Protein AF-A0A1U8NK92-F1 (afdb_monomer_lite)

Organism: Gossypium hirsutum (NCBI:txid3635)

Radius of gyration: 14.98 Å; chains: 1; bounding box: 37×33×36 Å

pLDDT: mean 79.19, std 9.0, range [40.56, 89.0]

Structure (mmCIF, N/CA/C/O backbone):
data_AF-A0A1U8NK92-F1
#
_entry.id   AF-A0A1U8NK92-F1
#
loop_
_atom_site.group_PDB
_atom_site.id
_atom_site.type_symbol
_atom_site.label_atom_id
_atom_site.label_alt_id
_atom_site.label_comp_id
_atom_site.label_asym_id
_atom_site.label_entity_id
_atom_site.label_seq_id
_atom_site.pdbx_PDB_ins_code
_atom_site.Cartn_x
_atom_site.Cartn_y
_atom_site.Cartn_z
_atom_site.occupancy
_atom_site.B_iso_or_equiv
_atom_site.auth_seq_id
_atom_site.auth_comp_id
_atom_site.auth_asym_id
_atom_site.auth_atom_id
_atom_site.pdbx_PDB_model_num
ATOM 1 N N . MET A 1 1 ? -14.932 -20.924 18.955 1.00 40.56 1 MET A N 1
ATOM 2 C CA . MET A 1 1 ? -15.192 -19.495 19.216 1.00 40.56 1 MET A CA 1
ATOM 3 C C . MET A 1 1 ? -13.936 -18.753 18.811 1.00 40.56 1 MET A C 1
ATOM 5 O O . MET A 1 1 ? -12.908 -18.982 19.432 1.00 40.56 1 MET A O 1
ATOM 9 N N . ALA A 1 2 ? -13.969 -17.994 17.716 1.00 49.91 2 ALA A N 1
ATOM 10 C CA . ALA A 1 2 ? -12.855 -17.113 17.388 1.00 49.91 2 ALA A CA 1
ATOM 11 C C . ALA A 1 2 ? -12.853 -15.987 18.429 1.00 49.91 2 ALA A C 1
ATOM 13 O O . ALA A 1 2 ? -13.880 -15.345 18.639 1.00 49.91 2 ALA A O 1
ATOM 14 N N . HIS A 1 3 ? -11.740 -15.829 19.138 1.00 56.28 3 HIS A N 1
ATOM 15 C CA . HIS A 1 3 ? -11.511 -14.695 20.021 1.00 56.28 3 HIS A CA 1
ATOM 16 C C . HIS A 1 3 ? -11.549 -13.434 19.149 1.00 56.28 3 HIS A C 1
ATOM 18 O O . HIS A 1 3 ? -10.714 -13.302 18.255 1.00 56.28 3 HIS A O 1
ATOM 24 N N . GLN A 1 4 ? -12.550 -12.566 19.330 1.00 55.78 4 GLN A N 1
ATOM 25 C CA . GLN A 1 4 ? -12.503 -11.252 18.694 1.00 55.78 4 GLN A CA 1
ATOM 26 C C . GLN A 1 4 ? -11.354 -10.480 19.351 1.00 55.78 4 GLN A C 1
ATOM 28 O O . GLN A 1 4 ? -11.341 -10.391 20.581 1.00 55.78 4 GLN A O 1
ATOM 33 N N . PRO A 1 5 ? -10.371 -9.991 18.577 1.00 64.44 5 PRO A N 1
ATOM 34 C CA . PRO A 1 5 ? -9.286 -9.207 19.138 1.00 64.44 5 PRO A CA 1
ATOM 35 C C . PRO A 1 5 ? -9.876 -7.957 19.781 1.00 64.44 5 PRO A C 1
ATOM 37 O O . PRO A 1 5 ? -10.738 -7.314 19.188 1.00 64.44 5 PRO A O 1
ATOM 40 N N . GLU A 1 6 ? -9.394 -7.605 20.971 1.00 74.62 6 GLU A N 1
ATOM 41 C CA . GLU A 1 6 ? -9.843 -6.409 21.690 1.00 74.62 6 GLU A CA 1
ATOM 42 C C . GLU A 1 6 ? -9.784 -5.156 20.806 1.00 74.62 6 GLU A C 1
ATOM 44 O O . GLU A 1 6 ? -10.727 -4.380 20.811 1.00 74.62 6 GLU A O 1
ATOM 49 N N . ASN A 1 7 ? -8.750 -5.042 19.963 1.00 79.38 7 ASN A N 1
ATOM 50 C CA . ASN A 1 7 ? -8.416 -3.843 19.193 1.00 79.38 7 ASN A CA 1
ATOM 51 C C . ASN A 1 7 ? -8.180 -4.127 17.703 1.00 79.38 7 ASN A C 1
ATOM 53 O O . ASN A 1 7 ? -7.420 -3.404 17.070 1.00 79.38 7 ASN A O 1
ATOM 57 N N . GLY A 1 8 ? -8.735 -5.197 17.131 1.00 77.88 8 GLY A N 1
ATOM 58 C CA . GLY A 1 8 ? -8.401 -5.617 15.765 1.00 77.88 8 GLY A CA 1
ATOM 59 C C . GLY A 1 8 ? -9.600 -6.108 14.970 1.00 77.88 8 GLY A C 1
ATOM 60 O O . GLY A 1 8 ? -10.393 -6.916 15.456 1.00 77.88 8 GLY A O 1
ATOM 61 N N . GLU A 1 9 ? -9.704 -5.655 13.724 1.00 84.56 9 GLU A N 1
ATOM 62 C CA . GLU A 1 9 ? -10.650 -6.212 12.760 1.00 84.56 9 GLU A CA 1
ATOM 63 C C . GLU A 1 9 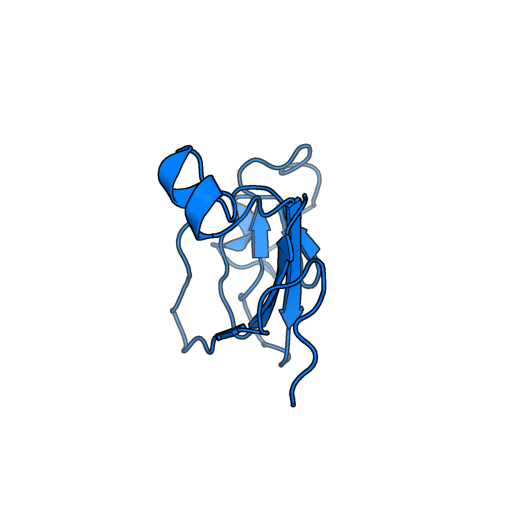? -10.200 -7.607 12.287 1.00 84.56 9 GLU A C 1
ATOM 65 O O . GLU A 1 9 ? -9.053 -8.024 12.458 1.00 84.56 9 GLU A O 1
ATOM 70 N N . SER A 1 10 ? -11.118 -8.361 11.676 1.00 84.50 10 SER A N 1
ATOM 71 C CA . SER A 1 10 ? -10.742 -9.617 11.014 1.00 84.50 10 SER A CA 1
ATOM 72 C C . SER A 1 10 ? -9.792 -9.340 9.846 1.00 84.50 10 SER A C 1
ATOM 74 O O . SER A 1 10 ? -9.957 -8.348 9.140 1.00 84.50 10 SER A O 1
ATOM 76 N N . ILE A 1 11 ? -8.824 -10.235 9.618 1.00 85.81 11 ILE A N 1
ATOM 77 C CA . ILE A 1 11 ? -7.880 -10.113 8.498 1.00 85.81 11 ILE A CA 1
ATOM 78 C C . ILE A 1 11 ? -8.650 -10.104 7.176 1.00 85.81 11 ILE A C 1
ATOM 80 O O . ILE A 1 11 ? -9.458 -10.998 6.914 1.00 85.81 11 ILE A O 1
ATOM 84 N N . GLN A 1 12 ? -8.348 -9.126 6.327 1.00 87.31 12 GLN A N 1
ATOM 85 C CA . GLN A 1 12 ? -8.875 -9.043 4.969 1.00 87.31 12 GLN A CA 1
ATOM 86 C C . GLN A 1 12 ? -7.791 -9.465 3.978 1.00 87.31 12 GLN A C 1
ATOM 88 O O . GLN A 1 12 ? -6.659 -8.996 4.069 1.00 87.31 12 GLN A O 1
ATOM 93 N N . ILE A 1 13 ? -8.130 -10.342 3.031 1.00 87.25 13 ILE A N 1
ATOM 94 C CA . ILE A 1 13 ? -7.225 -10.794 1.965 1.00 87.25 13 ILE A CA 1
ATOM 95 C C . ILE A 1 13 ? -7.729 -10.213 0.649 1.00 87.25 13 ILE A C 1
ATOM 97 O O . ILE A 1 13 ? -8.868 -10.473 0.263 1.00 87.25 13 ILE A O 1
ATOM 101 N N . ILE A 1 14 ? -6.885 -9.452 -0.045 1.00 86.94 14 ILE A N 1
ATOM 102 C CA . ILE A 1 14 ? -7.245 -8.803 -1.310 1.00 86.94 14 ILE A CA 1
ATOM 103 C C . ILE A 1 14 ? -6.259 -9.237 -2.381 1.00 86.94 14 ILE A C 1
ATOM 105 O O . ILE A 1 14 ? -5.072 -8.972 -2.239 1.00 86.94 14 ILE A O 1
ATOM 109 N N . HIS A 1 15 ? -6.747 -9.862 -3.452 1.00 86.44 15 HIS A N 1
ATOM 110 C CA . HIS A 1 15 ? -5.953 -10.281 -4.608 1.00 86.44 15 HIS A CA 1
ATOM 111 C C . HIS A 1 15 ? -6.125 -9.305 -5.769 1.00 86.44 15 HIS A C 1
ATOM 113 O O . HIS A 1 15 ? -7.251 -8.957 -6.113 1.00 86.44 15 HIS A O 1
ATOM 119 N N . TYR A 1 16 ? -5.001 -8.888 -6.353 1.00 84.19 16 TYR A N 1
ATOM 120 C CA . TYR A 1 16 ? -4.957 -7.973 -7.487 1.00 84.19 16 TYR A CA 1
ATOM 121 C C . TYR A 1 16 ? -4.454 -8.723 -8.713 1.00 84.19 16 TYR A C 1
ATOM 123 O O . TYR A 1 16 ? -3.409 -9.371 -8.668 1.00 84.19 16 TYR A O 1
ATOM 131 N N . GLU A 1 17 ? -5.193 -8.603 -9.805 1.00 84.75 17 GLU A N 1
ATOM 132 C CA . GLU A 1 17 ? -4.778 -9.028 -11.133 1.00 84.75 17 GLU A CA 1
ATOM 133 C C . GLU A 1 17 ? -3.900 -7.966 -11.805 1.00 84.75 17 GLU A C 1
ATOM 135 O O . GLU A 1 17 ? -3.779 -6.826 -11.348 1.00 84.75 17 GLU A O 1
ATOM 140 N N . ASN A 1 18 ? -3.287 -8.336 -12.928 1.00 82.88 18 ASN A N 1
ATOM 141 C CA . ASN A 1 18 ? -2.392 -7.441 -13.646 1.00 82.88 18 ASN A CA 1
ATOM 142 C C . ASN A 1 18 ? -3.112 -6.150 -14.082 1.00 82.88 18 ASN A C 1
ATOM 144 O O . ASN A 1 18 ? -4.184 -6.192 -14.685 1.00 82.88 18 ASN A O 1
ATOM 148 N N . GLY A 1 19 ? -2.505 -5.002 -13.782 1.00 82.19 19 GLY A N 1
ATOM 149 C CA . GLY A 1 19 ? -3.068 -3.679 -14.061 1.00 82.19 19 GLY A CA 1
ATOM 150 C C . GLY A 1 19 ? -4.125 -3.195 -13.062 1.00 82.19 19 GLY A C 1
ATOM 151 O O . GLY A 1 19 ? -4.572 -2.052 -13.179 1.00 82.19 19 GLY A O 1
ATOM 152 N N . GLN A 1 20 ? -4.520 -4.006 -12.074 1.00 86.38 20 GLN A N 1
ATOM 153 C CA . GLN A 1 20 ? -5.397 -3.543 -11.003 1.00 86.38 20 GLN A CA 1
ATOM 154 C C . GLN A 1 20 ? -4.630 -2.700 -9.985 1.00 86.38 20 GLN A C 1
ATOM 156 O O . GLN A 1 20 ? -3.475 -2.958 -9.653 1.00 86.38 20 GLN A O 1
ATOM 161 N N . LYS A 1 21 ? -5.317 -1.692 -9.455 1.00 83.12 21 LYS A N 1
ATOM 162 C CA . LYS A 1 21 ? -4.831 -0.830 -8.382 1.00 83.12 21 LYS A CA 1
ATOM 163 C C . LYS A 1 21 ? -5.992 -0.412 -7.495 1.00 83.12 21 LYS A C 1
ATOM 165 O O . LYS A 1 21 ? -7.146 -0.413 -7.922 1.00 83.12 21 LYS A O 1
ATOM 170 N N . TYR A 1 22 ? -5.661 -0.023 -6.279 1.00 83.44 22 TYR A N 1
ATOM 171 C CA . TYR A 1 22 ? -6.566 0.598 -5.335 1.00 83.44 22 TYR A CA 1
ATOM 172 C C . TYR A 1 22 ? -6.302 2.096 -5.325 1.00 83.44 22 TYR A C 1
ATOM 174 O O . TYR A 1 22 ? -5.160 2.510 -5.126 1.00 83.44 22 TYR A O 1
ATOM 182 N N . GLU A 1 23 ? -7.335 2.897 -5.573 1.00 83.00 23 GLU A N 1
ATOM 183 C CA . GLU A 1 23 ? -7.200 4.354 -5.588 1.00 83.00 23 GLU A CA 1
ATOM 184 C C . GLU A 1 23 ? -6.838 4.901 -4.193 1.00 83.00 23 GLU A C 1
ATOM 186 O O . GLU A 1 23 ? -7.157 4.259 -3.188 1.00 83.00 23 GLU A O 1
ATOM 191 N N . PRO A 1 24 ? -6.174 6.070 -4.112 1.00 81.88 24 PRO A N 1
ATOM 192 C CA . PRO A 1 24 ? -5.830 6.676 -2.830 1.00 81.88 24 PRO A CA 1
ATOM 193 C C . PRO A 1 24 ? -7.065 6.808 -1.924 1.00 81.88 24 PRO A C 1
ATOM 195 O O . PRO A 1 24 ? -8.109 7.311 -2.350 1.00 81.88 24 PRO A O 1
ATOM 198 N N . HIS A 1 25 ? -6.952 6.326 -0.689 1.00 83.88 25 HIS A N 1
ATOM 199 C CA . HIS A 1 25 ? -7.968 6.441 0.348 1.00 83.88 25 HIS A CA 1
ATOM 200 C C . HIS A 1 25 ? -7.353 6.500 1.746 1.00 83.88 25 HIS A C 1
ATOM 202 O O . HIS A 1 25 ? -6.304 5.917 2.016 1.00 83.88 25 HIS A O 1
ATOM 208 N N . PHE A 1 26 ? -8.078 7.138 2.664 1.00 83.44 26 PHE A N 1
ATOM 209 C CA . PHE A 1 26 ? -7.820 7.021 4.093 1.00 83.44 26 PHE A CA 1
ATOM 210 C C . PHE A 1 26 ? -8.450 5.746 4.650 1.00 83.44 26 PHE A C 1
ATOM 212 O O . PHE A 1 26 ? -9.614 5.451 4.377 1.00 83.44 26 PHE A O 1
ATOM 219 N N . ASP A 1 27 ? -7.705 5.042 5.499 1.00 82.88 27 ASP A N 1
ATOM 220 C CA . ASP A 1 27 ? -8.240 3.890 6.229 1.00 82.88 27 ASP A CA 1
ATOM 221 C C . ASP A 1 27 ? -9.187 4.285 7.359 1.00 82.88 27 ASP A C 1
ATOM 223 O O . ASP A 1 27 ? -10.025 3.477 7.757 1.00 82.88 27 ASP A O 1
ATOM 227 N N . TYR A 1 28 ? -9.063 5.506 7.886 1.00 79.69 28 TYR A N 1
ATOM 228 C CA . TYR A 1 28 ? -9.915 6.013 8.955 1.00 79.69 28 TYR A CA 1
ATOM 229 C C . TYR A 1 28 ? -11.152 6.727 8.404 1.00 79.69 28 TYR A C 1
ATOM 231 O O . TYR A 1 28 ? -11.138 7.342 7.338 1.00 79.69 28 TYR A O 1
ATOM 239 N N . PHE A 1 29 ? -12.231 6.692 9.181 1.00 79.25 29 PHE A N 1
ATOM 240 C CA . PHE A 1 29 ? -13.459 7.406 8.855 1.00 79.25 29 PHE A CA 1
ATOM 241 C C . PHE A 1 29 ? -13.369 8.871 9.289 1.00 79.25 29 PHE A C 1
ATOM 243 O O . PHE A 1 29 ? -12.929 9.166 10.401 1.00 79.25 29 PHE A O 1
ATOM 250 N N . HIS A 1 30 ? -13.809 9.792 8.429 1.00 73.75 30 HIS A N 1
ATOM 251 C CA . HIS A 1 30 ? -13.887 11.221 8.754 1.00 73.75 30 HIS A CA 1
ATOM 252 C C . HIS A 1 30 ? -15.179 11.595 9.494 1.00 73.75 30 HIS A C 1
ATOM 254 O O . HIS A 1 30 ? -15.204 12.590 10.220 1.00 73.75 30 HIS A O 1
ATOM 260 N N . ASP A 1 31 ? -16.257 10.835 9.302 1.00 79.56 31 ASP A N 1
ATOM 261 C CA . ASP A 1 31 ? -17.559 11.113 9.895 1.00 79.56 31 ASP A CA 1
ATOM 262 C C . ASP A 1 31 ? -17.789 10.311 11.182 1.00 79.56 31 ASP A C 1
ATOM 264 O O . ASP A 1 31 ? -17.425 9.142 11.300 1.00 79.56 31 ASP A O 1
ATOM 268 N N . LYS A 1 32 ? -18.430 10.958 12.160 1.00 75.00 32 LYS A N 1
ATOM 269 C CA . LYS A 1 32 ? -18.681 10.362 13.479 1.00 75.00 32 LYS A CA 1
ATOM 270 C C . LYS A 1 32 ? -19.589 9.131 13.420 1.00 75.00 32 LYS A C 1
ATOM 272 O O . LYS A 1 32 ? -19.419 8.228 14.225 1.00 75.00 32 LYS A O 1
ATOM 277 N N . ALA A 1 33 ? -20.520 9.077 12.467 1.00 78.00 33 ALA A N 1
ATOM 278 C CA . ALA A 1 33 ? -21.467 7.970 12.360 1.00 78.00 33 ALA A CA 1
ATOM 279 C C . ALA A 1 33 ? -20.762 6.657 11.981 1.00 78.00 33 ALA A C 1
ATOM 281 O O . ALA A 1 33 ? -21.002 5.624 12.602 1.00 78.00 33 ALA A O 1
ATOM 282 N N . ASN A 1 34 ? -19.841 6.695 11.016 1.00 72.56 34 ASN A N 1
ATOM 283 C CA . ASN A 1 34 ? -19.044 5.530 10.637 1.00 72.56 34 ASN A CA 1
ATOM 284 C C . ASN A 1 34 ? -17.979 5.182 11.686 1.00 72.56 34 ASN A C 1
ATOM 286 O O . ASN A 1 34 ? -17.674 4.005 11.858 1.00 72.56 34 ASN A O 1
ATOM 290 N N . GLN A 1 35 ? -17.459 6.162 12.434 1.00 75.25 35 GLN A N 1
ATOM 291 C CA . GLN A 1 35 ? -16.574 5.899 13.580 1.00 75.25 35 GLN A CA 1
ATOM 292 C C . GLN A 1 35 ? -17.296 5.157 14.715 1.00 75.25 35 GLN A C 1
ATOM 294 O O . GLN A 1 35 ? -16.728 4.239 15.297 1.00 75.25 35 GLN A O 1
ATOM 299 N N . GLU A 1 36 ? -18.553 5.503 15.007 1.00 70.69 36 GLU A N 1
ATOM 300 C CA . GLU A 1 36 ? -19.358 4.826 16.036 1.00 70.69 36 GLU A CA 1
ATOM 301 C C . GLU A 1 36 ? -19.749 3.393 15.637 1.00 70.69 36 GLU A C 1
ATOM 303 O O . GLU A 1 36 ? -19.876 2.525 16.500 1.00 70.69 36 GLU A O 1
ATOM 308 N N . LEU A 1 37 ? -19.922 3.128 14.337 1.00 69.81 37 LEU A N 1
ATOM 309 C CA . LEU A 1 37 ? -20.304 1.810 13.816 1.00 69.81 37 LEU A CA 1
ATOM 310 C C . LEU A 1 37 ? -19.106 0.888 13.544 1.00 69.81 37 LEU A C 1
ATOM 312 O O . LEU A 1 37 ? -19.208 -0.319 13.755 1.00 69.81 37 LEU A O 1
ATOM 316 N N . GLY A 1 38 ? -18.003 1.441 13.036 1.00 67.62 38 GLY A N 1
ATOM 317 C CA . GLY A 1 38 ? -16.818 0.699 12.592 1.00 67.62 38 GLY A CA 1
ATOM 318 C C . GLY A 1 38 ? -15.601 0.812 13.513 1.00 67.62 38 GLY A C 1
ATOM 319 O O . GLY A 1 38 ? -14.632 0.088 13.311 1.00 67.62 38 GLY A O 1
ATOM 320 N N . GLY A 1 39 ? -15.641 1.691 14.519 1.00 74.44 39 GLY A N 1
ATOM 321 C CA . GLY A 1 39 ? -14.516 1.998 15.402 1.00 74.44 39 GLY A CA 1
ATOM 322 C C . GLY A 1 39 ? -13.503 2.981 14.795 1.00 74.44 39 GLY A C 1
ATOM 323 O O . GLY A 1 39 ? -13.501 3.278 13.596 1.00 74.44 39 GLY A O 1
ATOM 324 N N . HIS A 1 40 ? -12.612 3.513 15.638 1.00 79.50 40 HIS A N 1
ATOM 325 C CA . HIS A 1 40 ? -11.542 4.414 15.206 1.00 79.50 40 HIS A CA 1
ATOM 326 C C . HIS A 1 40 ? -10.315 3.618 14.775 1.00 79.50 40 HIS A C 1
ATOM 328 O O . HIS A 1 40 ? -9.557 3.140 15.608 1.00 79.50 40 HIS A O 1
ATOM 334 N N . ARG A 1 41 ? -10.079 3.493 13.472 1.00 85.38 41 ARG A N 1
ATOM 335 C CA . ARG A 1 41 ? -8.881 2.824 12.953 1.00 85.38 41 ARG A CA 1
ATOM 336 C C . ARG A 1 41 ? -7.648 3.687 13.214 1.00 85.38 41 ARG A C 1
ATOM 338 O O . ARG A 1 41 ? -7.513 4.762 12.634 1.00 85.38 41 ARG A O 1
ATOM 345 N N . ILE A 1 42 ? -6.773 3.233 14.109 1.00 85.69 42 ILE A N 1
ATOM 346 C CA . ILE A 1 42 ? -5.575 3.972 14.546 1.00 85.69 42 ILE A CA 1
ATOM 347 C C . ILE A 1 42 ? -4.288 3.477 13.895 1.00 85.69 42 ILE A C 1
ATOM 349 O O . ILE A 1 42 ? -3.256 4.115 14.064 1.00 85.69 42 ILE A O 1
ATOM 353 N N . ALA A 1 43 ? -4.329 2.330 13.215 1.00 85.62 43 ALA A N 1
ATOM 354 C CA . ALA A 1 43 ? -3.222 1.774 12.447 1.00 85.62 43 ALA A CA 1
ATOM 355 C C . ALA A 1 43 ? -3.725 0.665 11.524 1.00 85.62 43 ALA A C 1
ATOM 357 O O . ALA A 1 43 ? -4.564 -0.140 11.919 1.00 85.62 43 ALA A O 1
ATOM 358 N N . THR A 1 44 ? -3.143 0.558 10.340 1.00 85.62 44 THR A N 1
ATOM 359 C CA . THR A 1 44 ? -3.324 -0.569 9.428 1.00 85.62 44 THR A CA 1
ATOM 360 C C . THR A 1 44 ? -1.975 -1.185 9.124 1.00 85.62 44 THR A C 1
ATOM 362 O O . THR A 1 44 ? -1.022 -0.488 8.795 1.00 85.62 44 THR A O 1
ATOM 365 N N . VAL A 1 45 ? -1.886 -2.504 9.220 1.00 86.31 45 VAL A N 1
ATOM 366 C CA . VAL A 1 45 ? -0.720 -3.289 8.828 1.00 86.31 45 VAL A CA 1
ATOM 367 C C . VAL A 1 45 ? -1.010 -3.947 7.492 1.00 86.31 45 VAL A C 1
ATOM 369 O O . VAL A 1 45 ? -1.960 -4.721 7.356 1.00 86.31 45 VAL A O 1
ATOM 372 N N . LEU A 1 46 ? -0.152 -3.663 6.517 1.00 87.00 46 LEU A N 1
ATOM 373 C CA . LEU A 1 46 ? -0.176 -4.302 5.208 1.00 87.00 46 LEU A CA 1
ATOM 374 C C . LEU A 1 46 ? 0.897 -5.389 5.150 1.00 87.00 46 LEU A C 1
ATOM 376 O O . LEU A 1 46 ? 2.091 -5.095 5.224 1.00 87.00 46 LEU A O 1
ATOM 380 N N . MET A 1 47 ? 0.467 -6.637 4.968 1.00 86.12 47 MET A N 1
ATOM 381 C CA . MET A 1 47 ? 1.347 -7.787 4.752 1.00 86.12 47 MET A CA 1
ATOM 382 C C . MET A 1 47 ? 1.233 -8.247 3.302 1.00 86.12 47 MET A C 1
ATOM 384 O O . MET A 1 47 ? 0.136 -8.501 2.809 1.00 86.12 47 MET A O 1
ATOM 388 N N . TYR A 1 48 ? 2.360 -8.364 2.613 1.00 86.06 48 TYR A N 1
ATOM 389 C CA . TYR A 1 48 ? 2.406 -8.843 1.235 1.00 86.06 48 TYR A CA 1
ATOM 390 C C . TYR A 1 48 ? 2.592 -10.356 1.240 1.00 86.06 48 TYR A C 1
ATOM 392 O O . TYR A 1 48 ? 3.443 -10.871 1.962 1.00 86.06 48 TYR A O 1
ATOM 400 N N . LEU A 1 49 ? 1.761 -11.066 0.478 1.00 87.44 49 LEU A N 1
ATOM 401 C CA . LEU A 1 49 ? 1.727 -12.534 0.494 1.00 87.44 49 LEU A CA 1
ATOM 402 C C . LEU A 1 49 ? 2.490 -13.186 -0.661 1.00 87.44 49 LEU A C 1
ATOM 404 O O . LEU A 1 49 ? 2.623 -14.407 -0.695 1.00 87.44 49 LEU A O 1
ATOM 408 N N . SER A 1 50 ? 2.964 -12.389 -1.611 1.00 84.31 50 SER A N 1
ATOM 409 C CA . SER A 1 50 ? 3.675 -12.857 -2.793 1.00 84.31 50 SER A CA 1
ATOM 410 C C . SER A 1 50 ? 4.671 -11.806 -3.255 1.00 84.31 50 SER A C 1
ATOM 412 O O . SER A 1 50 ? 4.371 -10.611 -3.211 1.00 84.31 50 SER A O 1
ATOM 414 N N . ASP A 1 51 ? 5.811 -12.268 -3.757 1.00 83.12 51 ASP A N 1
ATOM 415 C CA . ASP A 1 51 ? 6.733 -11.428 -4.511 1.00 83.12 51 ASP A CA 1
ATOM 416 C C . ASP A 1 51 ? 6.154 -11.121 -5.888 1.00 83.12 51 ASP A C 1
ATOM 418 O O . ASP A 1 51 ? 5.427 -11.930 -6.472 1.00 83.12 51 ASP A O 1
ATOM 422 N N . VAL A 1 52 ? 6.486 -9.945 -6.409 1.00 82.31 52 VAL A N 1
ATOM 423 C CA . VAL A 1 52 ? 5.995 -9.476 -7.702 1.00 82.31 52 VAL A CA 1
ATOM 424 C C . VAL A 1 52 ? 7.139 -8.885 -8.491 1.00 82.31 52 VAL A C 1
ATOM 426 O O . VAL A 1 52 ? 7.969 -8.157 -7.956 1.00 82.31 52 VAL A O 1
ATOM 429 N N . GLU A 1 53 ? 7.178 -9.237 -9.773 1.00 81.44 53 GLU A N 1
ATOM 430 C CA . GLU A 1 53 ? 8.285 -8.896 -10.663 1.00 81.44 53 GLU A CA 1
ATOM 431 C C . GLU A 1 53 ? 8.382 -7.390 -10.938 1.00 81.44 53 GLU A C 1
ATOM 433 O O . GLU A 1 53 ? 9.482 -6.861 -11.070 1.00 81.44 53 GLU A O 1
ATOM 438 N N . SER A 1 54 ? 7.245 -6.692 -11.033 1.00 82.81 54 SER A N 1
ATOM 439 C CA . SER A 1 54 ? 7.203 -5.249 -11.265 1.00 82.81 54 SER A CA 1
ATOM 440 C C . SER A 1 54 ? 5.935 -4.614 -10.701 1.00 82.81 54 SER A C 1
ATOM 442 O O . SER A 1 54 ? 4.839 -5.164 -10.816 1.00 82.81 54 SER A O 1
ATOM 444 N N . GLY A 1 55 ? 6.097 -3.422 -10.130 1.00 84.69 55 GLY A N 1
ATOM 445 C CA . GLY A 1 55 ? 5.026 -2.644 -9.531 1.00 84.69 55 GLY A CA 1
ATOM 446 C C . GLY A 1 55 ? 4.566 -3.166 -8.181 1.00 84.69 55 GLY A C 1
ATOM 447 O O . GLY A 1 55 ? 5.279 -3.889 -7.485 1.00 84.69 55 GLY A O 1
ATOM 448 N N . GLY A 1 56 ? 3.354 -2.763 -7.804 1.00 83.31 56 GLY A N 1
ATOM 449 C CA . GLY A 1 56 ? 2.721 -3.293 -6.614 1.00 83.31 56 GLY A CA 1
ATOM 450 C C . GLY A 1 56 ? 3.063 -2.670 -5.285 1.00 83.31 56 GLY A C 1
ATOM 451 O O . GLY A 1 56 ? 2.661 -3.155 -4.226 1.00 83.31 56 GLY A O 1
ATOM 452 N N . GLU A 1 57 ? 3.779 -1.572 -5.344 1.00 87.44 57 GLU A N 1
ATOM 453 C CA . GLU A 1 5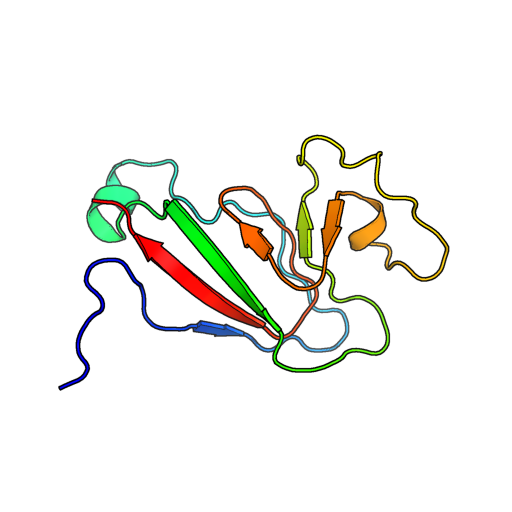7 ? 4.187 -0.827 -4.183 1.00 87.44 57 GLU A CA 1
ATOM 454 C C . GLU A 1 57 ? 2.955 -0.244 -3.468 1.00 87.44 57 GLU A C 1
ATOM 456 O O . GLU A 1 57 ? 1.929 0.072 -4.084 1.00 87.44 57 GLU A O 1
ATOM 461 N N . THR A 1 58 ? 3.048 -0.081 -2.149 1.00 88.94 58 THR A N 1
ATOM 462 C CA . THR A 1 58 ? 2.150 0.828 -1.431 1.00 88.94 58 THR A CA 1
ATOM 463 C C . THR A 1 58 ? 2.747 2.220 -1.508 1.00 88.94 58 THR A C 1
ATOM 465 O O . THR A 1 58 ? 3.900 2.397 -1.117 1.00 88.94 58 THR A O 1
ATOM 468 N N . VAL A 1 59 ? 1.972 3.200 -1.969 1.00 89.00 59 VAL A N 1
ATOM 469 C CA . VAL A 1 59 ? 2.441 4.569 -2.219 1.00 89.00 59 VAL A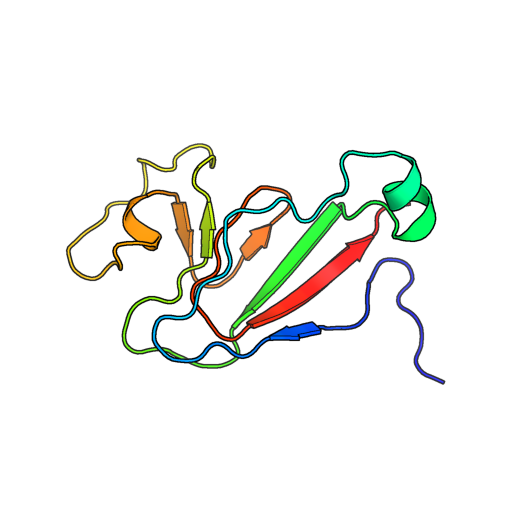 CA 1
ATOM 470 C C . VAL A 1 59 ? 1.703 5.559 -1.334 1.00 89.00 59 VAL A C 1
ATOM 472 O O . VAL A 1 59 ? 0.477 5.580 -1.315 1.00 89.00 59 VAL A O 1
ATOM 475 N N . PHE A 1 60 ? 2.458 6.419 -0.657 1.00 88.94 60 PHE A N 1
ATOM 476 C CA . PHE A 1 60 ? 1.968 7.499 0.192 1.00 88.94 60 PHE A CA 1
ATOM 477 C C . PHE A 1 60 ? 2.236 8.839 -0.504 1.00 88.94 60 PHE A C 1
ATOM 479 O O . PHE A 1 60 ? 3.338 9.396 -0.384 1.00 88.94 60 PHE A O 1
ATOM 486 N N . PRO A 1 61 ? 1.258 9.382 -1.252 1.00 86.31 61 PRO A N 1
ATOM 487 C CA . PRO A 1 61 ? 1.442 10.604 -2.043 1.00 86.31 61 PRO A CA 1
ATOM 488 C C . PRO A 1 61 ? 1.647 11.858 -1.177 1.00 86.31 61 PRO A C 1
ATOM 490 O O . PRO A 1 61 ? 2.185 12.870 -1.641 1.00 86.31 61 PRO A O 1
ATOM 493 N N . ASN A 1 62 ? 1.242 11.781 0.093 1.00 86.56 62 ASN A N 1
ATOM 494 C CA . ASN A 1 62 ? 1.270 12.880 1.055 1.00 86.56 62 ASN A CA 1
ATOM 495 C C . ASN A 1 62 ? 2.262 12.656 2.210 1.00 86.56 62 ASN A C 1
ATOM 497 O O . ASN A 1 62 ? 2.244 13.418 3.171 1.00 86.56 62 ASN A O 1
ATOM 501 N N . ALA A 1 63 ? 3.130 11.639 2.133 1.00 85.81 63 ALA A N 1
ATOM 502 C CA . ALA A 1 63 ? 4.122 11.391 3.178 1.00 85.81 63 ALA A CA 1
ATOM 503 C C . ALA A 1 63 ? 5.144 12.532 3.295 1.00 85.81 63 ALA A C 1
ATOM 505 O O . ALA A 1 63 ? 5.645 13.062 2.291 1.00 85.81 63 ALA A O 1
ATOM 506 N N . GLU A 1 64 ? 5.517 12.848 4.535 1.00 82.00 64 GLU A N 1
ATOM 507 C CA . GLU A 1 64 ? 6.671 13.693 4.818 1.00 82.00 64 GLU A CA 1
ATOM 508 C C . GLU A 1 64 ? 7.931 12.999 4.285 1.00 82.00 64 GLU A C 1
ATOM 510 O O . GLU A 1 64 ? 8.236 11.861 4.632 1.00 82.00 64 GLU A O 1
ATOM 515 N N . GLY A 1 65 ? 8.638 13.659 3.367 1.00 81.94 65 GLY A N 1
ATOM 516 C CA . GLY A 1 65 ? 9.782 13.055 2.686 1.00 81.94 65 GLY A CA 1
ATOM 517 C C . GLY A 1 65 ? 9.434 12.226 1.447 1.00 81.94 65 GLY A C 1
ATOM 518 O O . GLY A 1 65 ? 10.275 11.472 0.979 1.00 81.94 65 GLY A O 1
ATOM 519 N N . LYS A 1 66 ? 8.263 12.391 0.822 1.00 81.38 66 LYS A N 1
ATOM 520 C CA . LYS A 1 66 ? 7.962 11.723 -0.464 1.00 81.38 66 LYS A CA 1
ATOM 521 C C . LYS A 1 66 ? 9.007 11.920 -1.576 1.00 81.38 66 LYS A C 1
ATOM 523 O O . LYS A 1 66 ? 9.098 11.093 -2.471 1.00 81.38 66 LYS A O 1
ATOM 528 N N . LEU A 1 67 ? 9.789 13.001 -1.511 1.00 82.25 67 LEU A N 1
ATOM 529 C CA . LEU A 1 67 ? 10.878 13.304 -2.449 1.00 82.25 67 LEU A CA 1
ATOM 530 C C . LEU A 1 67 ? 12.258 12.828 -1.964 1.00 82.25 67 LEU A C 1
ATOM 532 O O . LEU A 1 67 ? 13.238 12.983 -2.683 1.00 82.25 67 LEU A O 1
ATOM 536 N N . SER A 1 68 ? 12.364 12.304 -0.739 1.00 86.38 68 SER A N 1
ATOM 537 C CA . SER A 1 68 ? 13.644 11.871 -0.165 1.00 86.38 68 SER A CA 1
ATOM 538 C C . SER A 1 68 ? 14.058 10.480 -0.635 1.00 86.38 68 SER A C 1
ATOM 540 O O . SER A 1 68 ? 15.239 10.144 -0.570 1.00 86.38 68 SER A O 1
ATOM 542 N N . GLN A 1 69 ? 13.107 9.674 -1.117 1.00 86.50 69 GLN A N 1
ATOM 543 C CA . GLN A 1 69 ? 13.385 8.353 -1.658 1.00 86.50 69 GLN A CA 1
ATOM 544 C C . GLN A 1 69 ? 13.898 8.492 -3.100 1.00 86.50 69 GLN A C 1
ATOM 546 O O . GLN A 1 69 ? 13.132 8.933 -3.959 1.00 86.50 69 GLN A O 1
ATOM 551 N N . PRO A 1 70 ? 15.160 8.128 -3.399 1.00 86.56 70 PRO A N 1
ATOM 552 C CA . PRO A 1 70 ? 15.650 8.132 -4.770 1.00 86.56 70 PRO A CA 1
ATOM 553 C C . PRO A 1 70 ? 14.830 7.144 -5.604 1.00 86.56 70 PRO A C 1
ATOM 555 O O . PRO A 1 70 ? 14.656 5.986 -5.222 1.00 86.56 70 PRO A O 1
ATOM 558 N N . LYS A 1 71 ? 14.301 7.628 -6.729 1.00 86.69 71 LYS A N 1
ATOM 559 C CA . LYS A 1 71 ? 13.531 6.839 -7.690 1.00 86.69 71 LYS A CA 1
ATOM 560 C C . LYS A 1 71 ? 14.345 6.694 -8.967 1.00 86.69 71 LYS A C 1
ATOM 562 O O . LYS A 1 71 ? 14.771 7.696 -9.537 1.00 86.69 71 LYS A O 1
ATOM 567 N N . ASP A 1 72 ? 14.547 5.461 -9.396 1.00 86.62 72 ASP A N 1
ATOM 568 C CA . ASP A 1 72 ? 15.115 5.109 -10.694 1.00 86.62 72 ASP A CA 1
ATOM 569 C C . ASP A 1 72 ? 14.059 4.407 -11.571 1.00 86.62 72 ASP A C 1
ATOM 571 O O . ASP A 1 72 ? 12.869 4.367 -11.239 1.00 86.62 72 ASP A O 1
ATOM 575 N N . ASP A 1 73 ? 14.493 3.862 -12.705 1.00 85.62 73 ASP A N 1
ATOM 576 C CA . ASP A 1 73 ? 13.616 3.196 -13.669 1.00 85.62 73 ASP A CA 1
ATOM 577 C C . ASP A 1 73 ? 13.082 1.835 -13.190 1.00 85.62 73 ASP A C 1
ATOM 579 O O . ASP A 1 73 ? 12.208 1.272 -13.847 1.00 85.62 73 ASP A O 1
ATOM 583 N N . SER A 1 74 ? 13.554 1.312 -12.050 1.00 84.38 74 SER A N 1
ATOM 584 C CA . SER A 1 74 ? 13.023 0.071 -11.469 1.00 84.38 74 SER A CA 1
ATOM 585 C C . SER A 1 74 ? 11.659 0.257 -10.797 1.00 84.38 74 SER A C 1
ATOM 587 O O . SER A 1 74 ? 10.936 -0.717 -10.592 1.00 84.38 74 SER A O 1
ATOM 589 N N . TRP A 1 75 ? 11.281 1.500 -10.483 1.00 85.31 75 TRP A N 1
ATOM 590 C CA . TRP A 1 75 ? 10.002 1.826 -9.856 1.00 85.31 75 TRP A CA 1
ATOM 591 C C . TRP A 1 75 ? 8.871 1.930 -10.874 1.00 85.31 75 TRP A C 1
ATOM 593 O O . TRP A 1 75 ? 9.032 2.525 -11.946 1.00 85.31 75 TRP A O 1
ATOM 603 N N . SER A 1 76 ? 7.683 1.459 -10.493 1.00 85.81 76 SER A N 1
ATOM 604 C CA . SER A 1 76 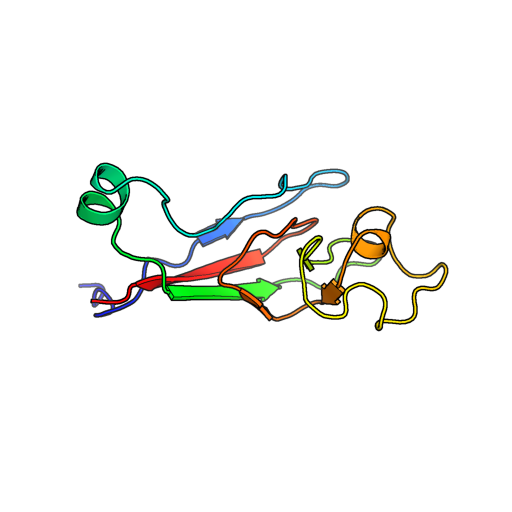? 6.484 1.671 -11.301 1.00 85.81 76 SER A CA 1
ATOM 605 C C . SER A 1 76 ? 6.054 3.140 -11.344 1.00 85.81 76 SER A C 1
ATOM 607 O O . SER A 1 76 ? 6.398 3.954 -10.479 1.00 85.81 76 SER A O 1
ATOM 609 N N . ASP A 1 77 ? 5.213 3.482 -12.321 1.00 85.06 77 ASP A N 1
ATOM 610 C CA . ASP A 1 77 ? 4.598 4.812 -12.406 1.00 85.06 77 ASP A CA 1
ATOM 611 C C . ASP A 1 77 ? 3.719 5.127 -11.178 1.00 85.06 77 ASP A C 1
ATOM 613 O O . ASP A 1 77 ? 3.636 6.281 -10.752 1.00 85.06 77 ASP A O 1
ATOM 617 N N . CYS A 1 78 ? 3.121 4.092 -10.565 1.00 82.00 78 CYS A N 1
ATOM 618 C CA . CYS A 1 78 ? 2.407 4.163 -9.282 1.00 82.00 78 CYS A CA 1
ATOM 619 C C . CYS A 1 78 ? 3.367 4.704 -8.202 1.00 82.00 78 CYS A C 1
ATOM 621 O O . CYS A 1 78 ? 3.087 5.718 -7.557 1.00 82.00 78 CYS A O 1
ATOM 623 N N . ALA A 1 79 ? 4.555 4.111 -8.075 1.00 85.50 79 ALA A N 1
ATOM 624 C CA . ALA A 1 79 ? 5.494 4.393 -6.994 1.00 85.50 79 ALA A CA 1
ATOM 625 C C . ALA A 1 79 ? 6.360 5.645 -7.149 1.00 85.50 79 ALA A C 1
ATOM 627 O O . ALA A 1 79 ? 6.942 6.106 -6.162 1.00 85.50 79 ALA A O 1
ATOM 628 N N . LYS A 1 80 ? 6.450 6.226 -8.346 1.00 87.06 80 LYS A N 1
ATOM 629 C CA . LYS A 1 80 ? 7.188 7.481 -8.579 1.00 87.06 80 LYS A CA 1
ATOM 630 C C . LYS A 1 80 ? 6.502 8.707 -7.967 1.00 87.06 80 LYS A C 1
ATOM 632 O O . LYS A 1 80 ? 7.162 9.710 -7.715 1.00 87.06 80 LYS A O 1
ATOM 637 N N . ASN A 1 81 ? 5.203 8.621 -7.680 1.00 83.88 81 ASN A N 1
ATOM 638 C CA . ASN A 1 81 ? 4.389 9.749 -7.217 1.00 83.88 81 ASN A CA 1
ATOM 639 C C . ASN A 1 81 ? 4.266 9.865 -5.685 1.00 83.88 81 ASN A C 1
ATOM 641 O O . ASN A 1 81 ? 3.406 10.591 -5.182 1.00 83.88 81 ASN A O 1
ATOM 645 N N . GLY A 1 82 ? 5.120 9.182 -4.921 1.00 86.00 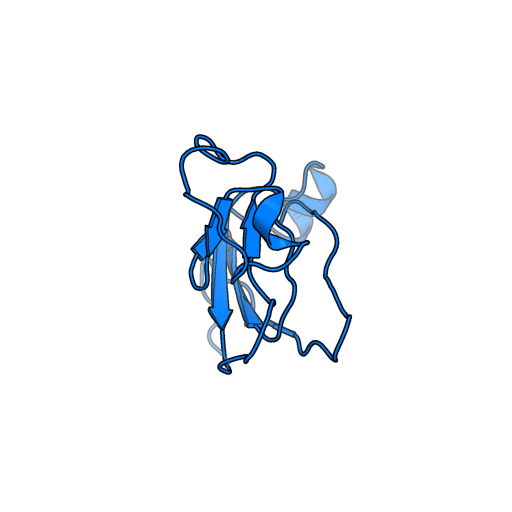82 GLY A N 1
ATOM 646 C CA . GLY A 1 82 ? 5.098 9.260 -3.465 1.00 86.00 82 GLY A CA 1
ATOM 647 C C . GLY A 1 82 ? 6.203 8.460 -2.788 1.00 86.00 82 GLY A C 1
ATOM 648 O O . GLY A 1 82 ? 7.052 7.838 -3.434 1.00 86.00 82 GLY A O 1
ATOM 649 N N . TYR A 1 83 ? 6.159 8.447 -1.457 1.00 88.94 83 TYR A N 1
ATOM 650 C CA . TYR A 1 83 ? 6.979 7.517 -0.689 1.00 88.94 83 TYR A CA 1
ATOM 651 C C . TYR A 1 83 ? 6.409 6.111 -0.864 1.00 88.94 83 TYR A C 1
ATOM 653 O O . TYR A 1 83 ? 5.208 5.929 -0.671 1.00 88.94 83 TYR A O 1
ATOM 661 N N . ALA A 1 84 ? 7.225 5.132 -1.247 1.00 88.06 84 ALA A N 1
ATOM 662 C CA . ALA A 1 84 ? 6.727 3.803 -1.585 1.00 88.06 84 ALA A CA 1
ATOM 663 C C . ALA A 1 84 ? 7.506 2.679 -0.892 1.00 88.06 84 ALA A C 1
ATOM 665 O O . ALA A 1 84 ? 8.723 2.776 -0.714 1.00 88.06 84 ALA A O 1
ATOM 666 N N . GLY A 1 85 ? 6.807 1.610 -0.504 1.00 81.00 85 GLY A N 1
ATOM 667 C CA . GLY A 1 85 ? 7.424 0.471 0.176 1.00 81.00 85 GLY A CA 1
ATOM 668 C C . GLY A 1 85 ? 6.554 -0.784 0.286 1.00 81.00 85 GLY A C 1
ATOM 669 O O . GLY A 1 85 ? 5.343 -0.760 0.056 1.00 81.00 85 GLY A O 1
ATOM 670 N N . ASN A 1 86 ? 7.204 -1.883 0.685 1.00 67.44 86 ASN A N 1
ATOM 671 C CA . ASN A 1 86 ? 6.690 -3.258 0.576 1.00 67.44 86 ASN A CA 1
ATOM 672 C C . ASN A 1 86 ? 6.352 -3.886 1.942 1.00 67.44 86 ASN A C 1
ATOM 674 O O . ASN A 1 86 ? 6.152 -5.087 2.054 1.00 67.44 86 ASN A O 1
ATOM 678 N N . THR A 1 87 ? 6.304 -3.092 3.010 1.00 62.25 87 THR A N 1
ATOM 679 C CA . THR A 1 87 ? 5.747 -3.441 4.328 1.00 62.25 87 THR A CA 1
ATOM 680 C C . THR A 1 87 ? 5.541 -2.129 5.059 1.00 62.25 87 THR A C 1
ATOM 682 O O . THR A 1 87 ? 6.480 -1.336 5.147 1.00 62.25 87 THR A O 1
ATOM 685 N N . MET A 1 88 ? 4.331 -1.860 5.549 1.00 66.00 88 MET A N 1
ATOM 68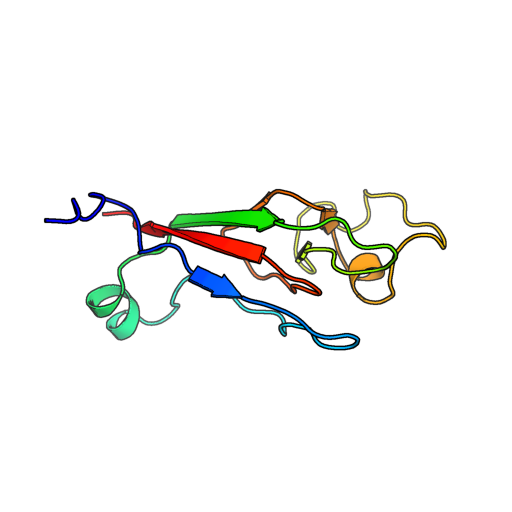6 C CA . MET A 1 88 ? 4.098 -0.607 6.260 1.00 66.00 88 MET A CA 1
ATOM 687 C C . MET A 1 88 ? 2.952 -0.688 7.262 1.00 66.00 88 MET A C 1
ATOM 689 O O . MET A 1 88 ? 1.976 -1.410 7.053 1.00 66.00 88 MET A O 1
ATOM 693 N N . ILE A 1 89 ? 3.107 0.095 8.332 1.00 74.69 89 ILE A N 1
ATOM 694 C CA . ILE A 1 89 ? 2.017 0.538 9.193 1.00 74.69 89 ILE A CA 1
ATOM 695 C C . ILE A 1 89 ? 1.521 1.876 8.631 1.00 74.69 89 ILE A C 1
ATOM 697 O O . ILE A 1 89 ? 2.297 2.830 8.570 1.00 74.69 89 ILE A O 1
ATOM 701 N N . SER A 1 90 ? 0.261 1.951 8.211 1.00 74.50 90 SER A N 1
ATOM 702 C CA . SER A 1 90 ? -0.366 3.156 7.662 1.00 74.50 90 SER A CA 1
ATOM 703 C C . SER A 1 90 ? -1.495 3.668 8.547 1.00 74.50 90 SER A C 1
ATOM 705 O O . SER A 1 90 ? -2.255 2.902 9.126 1.00 74.50 90 SER A O 1
ATOM 707 N N . ILE A 1 91 ? -1.611 4.991 8.628 1.00 70.25 91 ILE A N 1
ATOM 708 C CA . ILE A 1 91 ? -2.738 5.712 9.250 1.00 70.25 91 ILE A CA 1
ATOM 709 C C . ILE A 1 91 ? -3.306 6.793 8.327 1.00 70.25 91 ILE A C 1
ATOM 711 O O . ILE A 1 91 ? -4.176 7.564 8.716 1.00 70.25 91 ILE A O 1
ATOM 715 N N . GLY A 1 92 ? -2.767 6.895 7.114 1.00 68.75 92 GLY A N 1
ATOM 716 C CA . GLY A 1 92 ? -3.045 7.969 6.174 1.00 68.75 92 GLY A CA 1
ATOM 717 C C . GLY A 1 92 ? -3.402 7.432 4.800 1.00 68.75 92 GLY A C 1
ATOM 718 O O . GLY A 1 92 ? -3.507 6.226 4.607 1.00 68.75 92 GLY A O 1
ATOM 719 N N . ASP A 1 93 ? -3.567 8.362 3.867 1.00 74.31 93 ASP A N 1
ATOM 720 C CA . ASP A 1 93 ? -3.905 8.059 2.485 1.00 74.31 93 ASP A CA 1
ATOM 721 C C . ASP A 1 93 ? -2.807 7.230 1.798 1.00 74.31 93 ASP A C 1
ATOM 723 O O . ASP A 1 93 ? -1.636 7.638 1.793 1.00 74.31 93 ASP A O 1
ATOM 727 N N . PHE A 1 94 ? -3.176 6.084 1.221 1.00 74.19 94 PHE A N 1
ATOM 728 C CA . PHE A 1 94 ? -2.275 5.283 0.400 1.00 74.19 94 PHE A CA 1
ATOM 729 C C . PHE A 1 94 ? -2.952 4.659 -0.820 1.00 74.19 94 PHE A C 1
ATOM 731 O O . PHE A 1 94 ? -4.149 4.377 -0.855 1.00 74.19 94 PHE A O 1
ATOM 738 N N . VAL A 1 95 ? -2.115 4.378 -1.815 1.00 77.00 95 VAL A N 1
ATOM 739 C CA . VAL A 1 95 ? -2.436 3.625 -3.031 1.00 77.00 95 VAL A CA 1
ATOM 740 C C . VAL A 1 95 ? -1.808 2.246 -2.916 1.00 77.00 95 VAL A C 1
ATOM 742 O O . VAL A 1 95 ? -0.652 2.136 -2.500 1.00 77.00 95 VAL A O 1
ATOM 745 N N . LYS A 1 96 ? -2.537 1.194 -3.294 1.00 75.56 96 LYS A N 1
ATOM 746 C CA . LYS A 1 96 ? -2.019 -0.181 -3.343 1.00 75.56 96 LYS A CA 1
ATOM 747 C C . LYS A 1 96 ? -2.072 -0.707 -4.764 1.00 75.56 96 LYS A C 1
ATOM 749 O O . LYS A 1 96 ? -3.112 -0.627 -5.406 1.00 75.56 96 LYS A O 1
ATOM 754 N N . CYS A 1 97 ? -0.980 -1.293 -5.229 1.00 70.38 97 CYS A N 1
ATOM 755 C CA . CYS A 1 97 ? -0.903 -1.838 -6.577 1.00 70.38 97 CYS A CA 1
ATOM 756 C C . CYS A 1 97 ? -0.861 -3.411 -6.587 1.00 70.38 97 CYS A C 1
ATOM 758 O O . CYS A 1 97 ? -0.563 -3.965 -7.637 1.00 70.38 97 CYS A O 1
ATOM 760 N N . LEU A 1 98 ? -1.135 -4.141 -5.463 1.00 67.69 98 LEU A N 1
ATOM 761 C CA . LEU A 1 98 ? -0.931 -5.619 -5.326 1.00 67.69 98 LEU A CA 1
ATOM 762 C C . LEU A 1 98 ? -1.624 -6.431 -4.201 1.00 67.69 98 LEU A C 1
ATOM 764 O O . LEU A 1 98 ? -2.052 -5.865 -3.195 1.00 67.69 98 LEU A O 1
ATOM 768 N N . LEU A 1 99 ? -1.583 -7.786 -4.334 1.00 69.81 99 LEU A N 1
ATOM 769 C CA . LEU A 1 99 ? -2.040 -8.792 -3.348 1.00 69.81 99 LEU A CA 1
ATOM 770 C C . LEU A 1 99 ? -1.470 -8.540 -1.949 1.00 69.81 99 LEU A C 1
ATOM 772 O O . LEU A 1 99 ? -0.264 -8.639 -1.706 1.00 69.81 99 LEU A O 1
ATOM 776 N N . SER A 1 100 ? -2.367 -8.272 -1.004 1.00 69.06 100 SER A N 1
ATOM 777 C CA . SER A 1 100 ? -2.005 -8.030 0.387 1.00 69.06 100 SER A CA 1
ATOM 778 C C . SER A 1 100 ? -3.067 -8.510 1.360 1.00 69.06 100 SER A C 1
ATOM 780 O O . SER A 1 100 ? -4.265 -8.451 1.077 1.00 69.06 100 SER A O 1
ATOM 782 N N . CYS A 1 101 ? -2.610 -8.910 2.542 1.00 59.41 101 CYS A N 1
ATOM 783 C CA . CYS A 1 101 ? -3.428 -8.946 3.739 1.00 59.41 101 CYS A CA 1
ATOM 784 C C . CYS A 1 101 ? -3.446 -7.566 4.394 1.00 59.41 101 CYS A C 1
ATOM 786 O O . CYS A 1 101 ? -2.393 -6.956 4.599 1.00 59.41 101 CYS A O 1
ATOM 788 N N . VAL A 1 102 ? -4.639 -7.118 4.762 1.00 76.88 102 VAL A N 1
ATOM 789 C CA . VAL A 1 102 ? -4.880 -5.893 5.521 1.00 76.88 102 VAL A CA 1
ATOM 790 C C . VAL A 1 102 ? -5.324 -6.298 6.922 1.00 76.88 102 VAL A C 1
ATOM 792 O O . VAL A 1 102 ? -6.267 -7.079 7.081 1.00 76.88 102 VAL A O 1
ATOM 795 N N . PHE A 1 103 ? -4.626 -5.799 7.938 1.00 76.81 103 PHE A N 1
ATOM 796 C CA . PHE A 1 103 ? -5.021 -5.947 9.334 1.00 76.81 103 PHE A CA 1
ATOM 797 C C . PHE A 1 103 ? -5.124 -4.574 9.982 1.00 76.81 103 PHE A C 1
ATOM 799 O O . PHE A 1 103 ? -4.127 -3.862 10.082 1.00 76.81 103 PHE A O 1
ATOM 806 N N . THR A 1 104 ? -6.320 -4.205 10.424 1.00 77.38 104 THR A N 1
ATOM 807 C CA . THR A 1 104 ? -6.588 -2.867 10.947 1.00 77.38 104 THR A CA 1
ATOM 808 C C . THR A 1 104 ? -6.831 -2.911 12.447 1.00 77.38 104 THR A C 1
ATOM 810 O O . THR A 1 104 ? -7.622 -3.715 12.941 1.00 77.38 104 THR A O 1
ATOM 813 N N . PHE A 1 105 ? -6.136 -2.031 13.164 1.00 78.25 105 PHE A N 1
ATOM 814 C CA . PHE A 1 105 ? -6.257 -1.840 14.598 1.00 78.25 105 PHE A CA 1
ATOM 815 C C . PHE A 1 105 ? -7.257 -0.730 14.913 1.00 78.25 105 PHE A C 1
ATOM 817 O O . PHE A 1 105 ? -7.149 0.384 14.395 1.00 78.25 105 PHE A O 1
ATOM 824 N N . LEU A 1 106 ? -8.189 -1.031 15.811 1.00 75.62 106 LEU A N 1
ATOM 825 C CA . LEU A 1 106 ? -9.144 -0.092 16.381 1.00 75.62 106 LEU A CA 1
ATOM 826 C C . LEU A 1 106 ? -8.575 0.495 17.679 1.00 75.62 106 LEU A C 1
ATOM 828 O O . LEU A 1 106 ? -8.045 -0.231 18.516 1.00 75.62 106 LEU A O 1
ATOM 832 N N . GLY A 1 107 ? -8.671 1.810 17.837 1.00 67.44 107 GLY A N 1
ATOM 833 C CA . GLY A 1 107 ? -8.429 2.517 19.087 1.00 67.44 107 GLY A CA 1
ATOM 834 C C . GLY A 1 107 ? -9.746 2.744 19.820 1.00 67.44 107 GLY A C 1
ATOM 835 O O . GLY A 1 107 ? -10.734 3.137 19.196 1.00 67.44 107 GLY A O 1
ATOM 836 N N . TYR A 1 108 ? -9.736 2.502 21.130 1.00 60.94 108 TYR A N 1
ATOM 837 C CA . TYR A 1 108 ? -10.819 2.834 22.060 1.00 60.94 108 TYR A CA 1
ATOM 838 C C . TYR A 1 108 ? -10.405 3.988 22.969 1.00 60.94 108 TYR A C 1
ATOM 840 O O . TYR A 1 108 ? -9.195 4.080 23.286 1.00 60.94 108 TYR A O 1
#

Sequence (108 aa):
MAHQPENGESIQIIHYENGQKYEPHFDYFHDKANQELGGHRIATVLMYLSDVESGGETVFPNAEGKLSQPKDDSWSDCAKNGYAGNTMISIGDFVKCLLSCVFTFLGY

InterPro domains:
  IPR044862 Prolyl 4-hydroxylase alpha subunit, Fe(2+) 2OG dioxygenase domain [PF13640] (12-65)
  IPR045054 Prolyl 4-hydroxylase [PTHR10869] (5-68)

Secondary structure (DSSP, 8-state):
-----TTBPPPEEE---TT--EEEE-SS-SSHHHHHHH-EEEEEEEEE-S--SS---EEETT-TTTTTS---TTS-TTGGGSEEESSEEESS-EEE-S-EEEEEEEE-

Foldseek 3Di:
DPPDPPWKDPKDWDFDDPPDKDAWDFPADPDPVCCVVPAGFPKKKKAADDDDQAEFWKFDLPDDCQVVDDDDPRHDPQHNNGPTDRTDIDRHIIMTDGTIIMMTTGDD